Protein AF-A0AAD6ZPY7-F1 (afdb_monomer_lite)

Organism: NCBI:txid1033008

Foldseek 3Di:
DVLVVLLVLCPPPVQCDQDDDDDDDPPDDDDPSPPAHNLVSLLVLLLVLCCVVVVDDSVQSLQFKLVQWDDPDLFKIWGHRPDDPPDPPDDRHTDIFGADDPVCCSNHNSNSLVSNCVVQVDDTATSAADADPSRHGDPPRPHTHDPPPPPD

Secondary structure (DSSP, 8-state):
-HHHHHHHHHTSHHHHS--------TTSPPPGGGS--HHHHHHHHHHHHHHHHHT--HHHHTT-BGGGEEEEETTEEEE--TT----SSS--PPEEEEPPPGGGGGG-HHHHHHHHHHHH---SSBSSBPEETTTEEPS-TT-BPPP-----

Sequence (152 aa):
ETLEKLYEFNNQPVFAEIKEYAAGSRSQPKSPHDWGGARTRRLLTLAYVLSFLCLLRFDEVLKIQIHDIEWISSTCIKLTLPFRKTNQFGGIKPFYLHLFPEHLAHICPIRALAQWLYVSEITEGYLFRKMSSGDRVSTDKNSHMVRLHSRG

pLDDT: mean 84.52, std 15.89, range [31.39, 98.38]

Radius of gyration: 16.48 Å; chains: 1; bounding box: 39×39×50 Å

Structure (mmCIF, N/CA/C/O backbone):
data_AF-A0AAD6ZPY7-F1
#
_entry.id   AF-A0AAD6ZPY7-F1
#
loop_
_atom_site.group_PDB
_atom_site.id
_atom_site.type_symbol
_atom_site.label_atom_id
_atom_site.label_alt_id
_atom_site.label_comp_id
_atom_site.label_asym_id
_atom_site.label_entity_id
_atom_site.label_seq_id
_atom_site.pdbx_PDB_ins_code
_atom_site.Cartn_x
_atom_site.Cartn_y
_atom_site.Cartn_z
_atom_site.occupancy
_atom_site.B_iso_or_equiv
_atom_site.auth_seq_id
_atom_site.auth_comp_id
_atom_site.auth_asym_id
_atom_site.auth_atom_id
_atom_site.pdbx_PDB_model_num
ATOM 1 N N . GLU A 1 1 ? 15.498 9.204 9.653 1.00 64.00 1 GLU A N 1
ATOM 2 C CA . GLU A 1 1 ? 16.685 9.022 8.790 1.00 64.00 1 GLU A CA 1
ATOM 3 C C . GLU A 1 1 ? 16.574 7.861 7.788 1.00 64.00 1 GLU A C 1
ATOM 5 O O . GLU A 1 1 ? 16.544 8.138 6.599 1.00 64.00 1 GLU A O 1
ATOM 10 N N . THR A 1 2 ? 16.470 6.579 8.180 1.00 85.19 2 THR A N 1
ATOM 11 C CA . THR A 1 2 ? 16.512 5.464 7.193 1.00 85.19 2 THR A CA 1
ATOM 12 C C . THR A 1 2 ? 15.339 5.432 6.200 1.00 85.19 2 THR A C 1
ATOM 14 O O . THR A 1 2 ? 15.566 5.286 5.001 1.00 85.19 2 THR A O 1
ATOM 17 N N . LEU A 1 3 ? 14.089 5.579 6.663 1.00 85.62 3 LEU A N 1
ATOM 18 C CA . LEU A 1 3 ? 12.908 5.588 5.776 1.00 85.62 3 LEU A CA 1
ATOM 19 C C . LEU A 1 3 ? 12.835 6.844 4.905 1.00 85.62 3 LEU A C 1
ATOM 21 O O . LEU A 1 3 ? 12.373 6.783 3.773 1.00 85.62 3 LEU 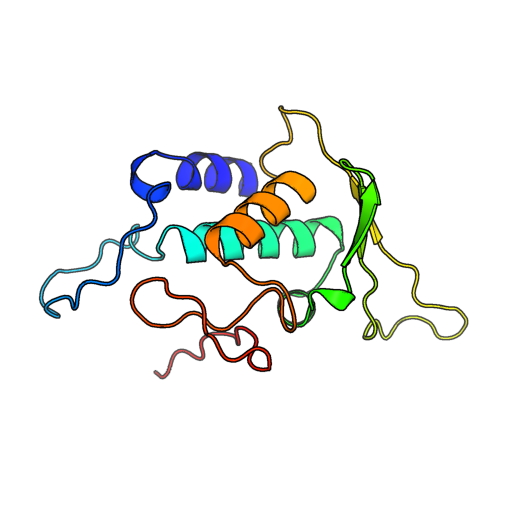A O 1
ATOM 25 N N . GLU A 1 4 ? 13.326 7.961 5.425 1.00 89.31 4 GLU A N 1
ATOM 26 C CA . GLU A 1 4 ? 13.422 9.231 4.712 1.00 89.31 4 GLU A CA 1
ATOM 27 C C . GLU A 1 4 ? 14.406 9.135 3.543 1.00 89.31 4 GLU A C 1
ATOM 29 O O . GLU A 1 4 ? 14.011 9.344 2.401 1.00 89.31 4 GLU A O 1
ATOM 34 N N . LYS A 1 5 ? 15.631 8.653 3.788 1.00 90.00 5 LYS A N 1
ATOM 35 C CA . LYS A 1 5 ? 16.624 8.385 2.733 1.00 90.00 5 LYS A CA 1
ATOM 36 C C . LYS A 1 5 ? 16.105 7.404 1.678 1.00 90.00 5 LYS A C 1
ATOM 38 O O . LYS A 1 5 ? 16.330 7.590 0.484 1.00 90.00 5 LYS A O 1
ATOM 43 N N . LEU A 1 6 ? 15.399 6.351 2.104 1.00 86.69 6 LEU A N 1
ATOM 44 C CA . LEU A 1 6 ? 14.779 5.393 1.185 1.00 86.69 6 LEU A CA 1
ATOM 45 C C . LEU A 1 6 ? 13.681 6.052 0.337 1.00 86.69 6 LEU A C 1
ATOM 47 O O . LEU A 1 6 ? 13.583 5.777 -0.858 1.00 86.69 6 LEU A O 1
ATOM 51 N N . TYR A 1 7 ? 12.861 6.906 0.946 1.00 88.38 7 TYR A N 1
ATOM 52 C CA . TYR A 1 7 ? 11.815 7.654 0.260 1.00 88.38 7 TYR A CA 1
ATOM 53 C C . TYR A 1 7 ? 12.405 8.613 -0.776 1.00 88.38 7 TYR A C 1
ATOM 55 O O . TYR A 1 7 ? 11.978 8.590 -1.926 1.00 88.38 7 TYR A O 1
ATOM 63 N N . GLU A 1 8 ? 13.412 9.404 -0.410 1.00 89.62 8 GLU A N 1
ATOM 64 C CA . GLU A 1 8 ? 14.114 10.300 -1.336 1.00 89.62 8 GLU A CA 1
ATOM 65 C C . GLU A 1 8 ? 14.713 9.526 -2.511 1.00 89.62 8 GLU A C 1
ATOM 67 O O . GLU A 1 8 ? 14.500 9.885 -3.668 1.00 89.62 8 GLU A O 1
ATOM 72 N N . PHE A 1 9 ? 15.396 8.413 -2.224 1.00 87.94 9 PHE A N 1
ATOM 73 C CA . PHE A 1 9 ? 15.962 7.544 -3.250 1.00 87.94 9 PHE A CA 1
ATOM 74 C C . PHE A 1 9 ? 14.887 7.004 -4.198 1.00 87.94 9 PHE A C 1
ATOM 76 O O . PHE A 1 9 ? 15.029 7.104 -5.411 1.00 87.94 9 PHE A O 1
ATOM 83 N N . ASN A 1 10 ? 13.785 6.468 -3.666 1.00 86.50 10 ASN A N 1
ATOM 84 C CA . ASN A 1 10 ? 12.718 5.867 -4.469 1.00 86.50 10 ASN A CA 1
ATOM 85 C C . ASN A 1 10 ? 11.894 6.885 -5.275 1.00 86.50 10 ASN A C 1
ATOM 87 O O . ASN A 1 10 ? 11.256 6.486 -6.248 1.00 86.50 10 ASN A O 1
ATOM 91 N N . ASN A 1 11 ? 11.898 8.165 -4.894 1.00 85.69 11 ASN A N 1
ATOM 92 C CA . ASN A 1 11 ? 11.206 9.232 -5.624 1.00 85.69 11 ASN A CA 1
ATOM 93 C C . ASN A 1 11 ? 12.065 9.898 -6.707 1.00 85.69 11 ASN A C 1
ATOM 95 O O . ASN A 1 11 ? 11.588 10.807 -7.386 1.00 85.69 11 ASN A O 1
ATOM 99 N N . GLN A 1 12 ? 13.308 9.456 -6.916 1.00 86.69 12 GLN A N 1
ATOM 100 C CA . GLN A 1 12 ? 14.093 9.929 -8.054 1.00 86.69 12 GLN A CA 1
ATOM 101 C C . GLN A 1 12 ? 13.401 9.549 -9.378 1.00 86.69 12 GLN A C 1
ATOM 103 O O . GLN A 1 12 ? 12.882 8.433 -9.493 1.00 86.69 12 GLN A O 1
ATOM 108 N N . PRO A 1 13 ? 13.436 10.414 -10.413 1.00 83.94 13 PRO A N 1
ATOM 109 C CA . PRO A 1 13 ? 12.731 10.179 -11.678 1.00 83.94 13 PRO A CA 1
ATOM 110 C C . PRO A 1 13 ? 13.032 8.820 -12.325 1.00 83.94 13 PRO A C 1
ATOM 112 O O . PRO A 1 13 ? 12.133 8.168 -12.849 1.00 83.94 13 PRO A O 1
ATOM 115 N N . VAL A 1 14 ? 14.276 8.345 -12.204 1.00 80.44 14 VAL A N 1
ATOM 116 C CA . VAL A 1 14 ? 14.730 7.047 -12.733 1.00 80.44 14 VAL A CA 1
ATOM 117 C C . VAL A 1 14 ? 13.975 5.839 -12.151 1.00 80.44 14 VAL A C 1
ATOM 119 O O . VAL A 1 14 ? 13.867 4.807 -12.813 1.00 80.44 14 VAL A O 1
ATOM 122 N N . PHE A 1 15 ? 13.428 5.959 -10.936 1.00 80.94 15 PHE A N 1
ATOM 123 C CA . PHE A 1 15 ? 12.657 4.908 -10.261 1.00 80.94 15 PHE A CA 1
ATOM 124 C C . PHE A 1 15 ? 11.150 5.187 -10.228 1.00 80.94 15 PHE A C 1
ATOM 126 O O . PHE A 1 15 ? 10.380 4.327 -9.796 1.00 80.94 15 PHE A O 1
ATOM 133 N N . ALA A 1 16 ? 10.719 6.365 -10.683 1.00 76.50 16 ALA A N 1
ATOM 134 C CA . ALA A 1 16 ? 9.311 6.732 -10.734 1.00 76.50 16 ALA A CA 1
ATOM 135 C C . ALA A 1 16 ? 8.580 6.033 -11.891 1.00 76.50 16 ALA A C 1
ATOM 137 O O . ALA A 1 16 ? 7.410 5.664 -11.738 1.00 76.50 16 ALA A O 1
ATOM 138 N N . GLU A 1 17 ? 9.272 5.823 -13.013 1.00 82.94 17 GLU A N 1
ATOM 139 C CA . GLU A 1 17 ? 8.710 5.286 -14.251 1.00 82.94 17 GLU A CA 1
ATOM 140 C C . GLU A 1 17 ? 8.305 3.809 -14.125 1.00 82.94 17 GLU A C 1
ATOM 142 O O . GLU A 1 17 ? 9.109 2.934 -13.787 1.00 82.94 17 GLU A O 1
ATOM 147 N N . ILE A 1 18 ? 7.041 3.520 -14.440 1.00 83.00 18 ILE A N 1
ATOM 148 C CA . ILE A 1 18 ? 6.555 2.152 -14.599 1.00 83.00 18 ILE A CA 1
ATOM 149 C C . ILE A 1 18 ? 6.970 1.658 -15.984 1.00 83.00 18 ILE A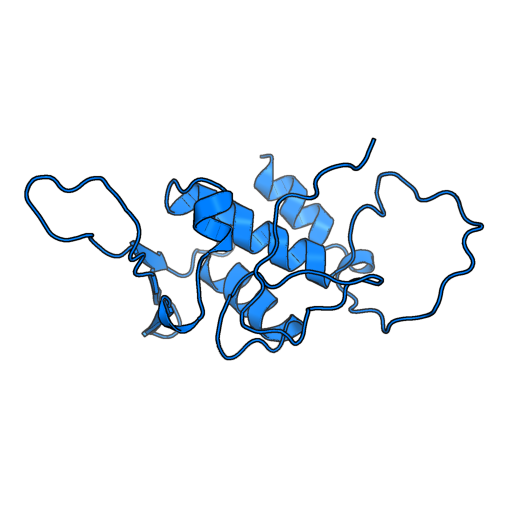 C 1
ATOM 151 O O . ILE A 1 18 ? 6.372 2.034 -16.987 1.00 83.00 18 ILE A O 1
ATOM 155 N N . LYS A 1 19 ? 7.985 0.798 -16.039 1.00 79.19 19 LYS A N 1
ATOM 156 C CA . LYS A 1 19 ? 8.439 0.199 -17.298 1.00 79.19 19 LYS A CA 1
ATOM 157 C C . LYS A 1 19 ? 7.545 -0.978 -17.675 1.00 79.19 19 LYS A C 1
ATOM 159 O O . LYS A 1 19 ? 7.241 -1.827 -16.830 1.00 79.19 19 LYS A O 1
ATOM 164 N N . GLU A 1 20 ? 7.144 -1.048 -18.941 1.00 75.06 20 GLU A N 1
ATOM 165 C CA . GLU A 1 20 ? 6.525 -2.258 -19.477 1.00 75.06 20 GLU A CA 1
ATOM 166 C C . GLU A 1 20 ? 7.531 -3.410 -19.490 1.00 75.06 20 GLU A C 1
ATOM 168 O O . GLU A 1 20 ? 8.748 -3.224 -19.581 1.00 75.06 20 GLU A O 1
ATOM 173 N N . TYR A 1 21 ? 7.016 -4.631 -19.356 1.00 71.56 21 TYR A N 1
ATOM 174 C CA . TYR A 1 21 ? 7.871 -5.805 -19.361 1.00 71.56 21 TYR A CA 1
ATOM 175 C C . TYR A 1 21 ? 8.513 -5.992 -20.736 1.00 71.56 21 TYR A C 1
ATOM 177 O O . TYR A 1 21 ? 7.839 -6.33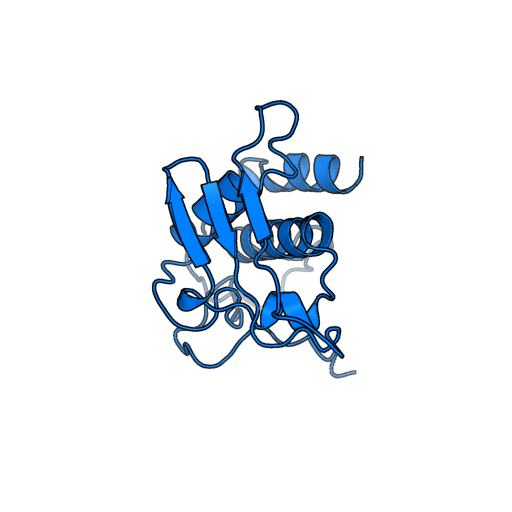7 -21.702 1.00 71.56 21 TYR A O 1
ATOM 185 N N . ALA A 1 22 ? 9.836 -5.867 -20.784 1.00 65.88 22 ALA A N 1
ATOM 186 C CA . ALA A 1 22 ? 10.652 -6.361 -21.879 1.00 65.88 22 ALA A CA 1
ATOM 187 C C . ALA A 1 22 ? 11.392 -7.625 -21.422 1.00 65.88 22 ALA A C 1
ATOM 189 O O . ALA A 1 22 ? 12.002 -7.655 -20.346 1.00 65.88 22 ALA A O 1
ATOM 190 N N . ALA A 1 23 ? 11.349 -8.683 -22.233 1.00 65.19 23 ALA A N 1
ATOM 191 C CA . ALA A 1 23 ? 12.149 -9.876 -21.989 1.00 65.19 23 ALA A CA 1
ATOM 192 C C . ALA A 1 23 ? 13.639 -9.513 -22.106 1.00 65.19 23 ALA A C 1
ATOM 194 O O . ALA A 1 23 ? 14.152 -9.270 -23.194 1.00 65.19 23 ALA A O 1
ATOM 195 N N . GLY A 1 24 ? 14.331 -9.424 -20.970 1.00 61.47 24 GLY A N 1
ATOM 196 C CA . GLY A 1 24 ? 15.758 -9.118 -20.948 1.00 61.47 24 GLY A CA 1
ATOM 197 C C . GLY A 1 24 ? 16.611 -10.313 -21.376 1.00 61.47 24 GLY A C 1
ATOM 198 O O . GLY A 1 24 ? 16.369 -11.442 -20.946 1.00 61.47 24 GLY A O 1
ATOM 199 N N . SER A 1 25 ? 17.664 -10.051 -22.153 1.00 54.41 25 SER A N 1
ATOM 200 C CA . SER A 1 25 ? 18.806 -10.963 -22.270 1.00 54.41 25 SER A CA 1
ATOM 201 C C . SER A 1 25 ? 19.504 -11.073 -20.909 1.00 54.41 25 SER A C 1
ATOM 203 O O . SER A 1 25 ? 19.724 -10.071 -20.229 1.00 54.41 25 SER A O 1
ATOM 205 N N . ARG A 1 26 ? 19.876 -12.289 -20.497 1.00 54.53 26 ARG A N 1
ATOM 206 C CA . ARG A 1 26 ? 20.460 -12.618 -19.178 1.00 54.53 26 ARG A CA 1
ATOM 207 C C . ARG A 1 26 ? 21.903 -12.100 -18.983 1.00 54.53 26 ARG A C 1
ATOM 209 O O . ARG A 1 26 ? 22.617 -12.617 -18.133 1.00 54.53 26 ARG A O 1
ATOM 216 N N . SER A 1 27 ? 22.347 -11.125 -19.776 1.00 53.81 27 SER A N 1
ATOM 217 C CA . SER A 1 27 ? 23.765 -10.841 -20.039 1.00 53.81 27 SER A CA 1
ATOM 218 C C . SER A 1 27 ? 24.333 -9.566 -19.401 1.00 53.81 27 SER A C 1
ATOM 220 O O . SER A 1 27 ? 25.518 -9.307 -19.572 1.00 53.81 27 SER A O 1
ATOM 222 N N . GLN A 1 28 ? 23.547 -8.768 -18.672 1.00 56.62 28 GLN A N 1
ATOM 223 C CA . GLN A 1 28 ? 24.042 -7.542 -18.025 1.00 56.62 28 GLN A CA 1
ATOM 224 C C . GLN A 1 28 ? 24.202 -7.750 -16.507 1.00 56.62 28 GLN A C 1
ATOM 226 O O . GLN A 1 28 ? 23.250 -8.210 -15.863 1.00 56.62 28 GLN A O 1
ATOM 231 N N . PRO A 1 29 ? 25.371 -7.430 -15.915 1.00 53.34 29 PRO A N 1
ATOM 232 C CA . PRO A 1 29 ? 25.541 -7.462 -14.469 1.00 53.34 29 PRO A CA 1
ATOM 233 C C . PRO A 1 29 ? 24.598 -6.434 -13.839 1.00 53.34 29 PRO A C 1
ATOM 235 O O . PRO A 1 29 ? 24.664 -5.245 -14.137 1.00 53.34 29 PRO A O 1
ATOM 238 N N . LYS A 1 30 ? 23.685 -6.902 -12.986 1.00 61.91 30 LYS A N 1
ATOM 239 C CA . LYS A 1 30 ? 22.759 -6.021 -12.272 1.00 61.91 30 LYS A CA 1
ATOM 240 C C . LYS A 1 30 ? 23.528 -5.272 -11.194 1.00 61.91 30 LYS A C 1
ATOM 242 O O . LYS A 1 30 ? 24.160 -5.906 -10.348 1.00 61.91 30 LYS A O 1
ATOM 247 N N . SER A 1 31 ? 23.450 -3.945 -11.207 1.00 66.94 31 SER A N 1
ATOM 248 C CA . SER A 1 31 ? 23.940 -3.143 -10.091 1.00 66.94 31 SER A CA 1
ATOM 249 C C . SER A 1 31 ? 23.167 -3.528 -8.822 1.00 66.94 31 SER A C 1
ATOM 251 O O . SER A 1 31 ? 21.964 -3.794 -8.908 1.00 66.94 31 SER A O 1
ATOM 253 N N . PRO A 1 32 ? 23.784 -3.518 -7.625 1.00 61.91 32 PRO A N 1
ATOM 254 C CA . PRO A 1 32 ? 23.051 -3.654 -6.366 1.00 61.91 32 PRO A CA 1
ATOM 255 C C . PRO A 1 32 ? 21.898 -2.650 -6.234 1.00 61.91 32 PRO A C 1
ATOM 257 O O . PRO A 1 32 ? 20.926 -2.921 -5.538 1.00 61.91 32 PRO A O 1
ATOM 260 N N . HIS A 1 33 ? 21.975 -1.509 -6.927 1.00 65.81 33 HIS A N 1
ATOM 261 C CA . HIS A 1 33 ? 20.926 -0.489 -6.954 1.00 65.81 33 HIS A CA 1
ATOM 262 C C . HIS A 1 33 ? 19.711 -0.861 -7.831 1.00 65.81 33 HIS A C 1
ATOM 264 O O . HIS A 1 33 ? 18.643 -0.272 -7.650 1.00 65.81 33 HIS A O 1
ATOM 270 N N . ASP A 1 34 ? 19.819 -1.892 -8.681 1.00 69.19 34 ASP A N 1
ATOM 271 C CA . ASP A 1 34 ? 18.753 -2.418 -9.555 1.00 69.19 34 ASP A CA 1
ATOM 272 C C . ASP A 1 34 ? 17.913 -3.522 -8.887 1.00 69.19 34 ASP A C 1
ATOM 274 O O . ASP A 1 34 ? 17.291 -4.361 -9.547 1.00 69.19 34 ASP A O 1
ATOM 278 N N . TRP A 1 35 ? 17.894 -3.551 -7.553 1.00 72.56 35 TRP A N 1
ATOM 279 C CA . TRP A 1 35 ? 17.258 -4.606 -6.762 1.00 72.56 35 TRP A CA 1
ATOM 280 C C . TRP A 1 35 ? 15.725 -4.660 -6.896 1.00 72.56 35 TRP A C 1
ATOM 282 O O . TRP A 1 35 ? 15.114 -5.666 -6.534 1.00 72.56 35 TRP A O 1
ATOM 292 N N . GLY A 1 36 ? 15.088 -3.615 -7.432 1.00 77.50 36 GLY A N 1
ATOM 293 C CA . GLY A 1 36 ? 13.638 -3.557 -7.600 1.00 77.50 36 GLY A CA 1
ATOM 294 C C . GLY A 1 36 ? 13.181 -2.476 -8.575 1.00 77.50 36 GLY A C 1
ATOM 295 O O . GLY A 1 36 ? 13.793 -1.409 -8.682 1.00 77.50 36 GLY A O 1
ATOM 296 N N . GLY A 1 37 ? 12.082 -2.766 -9.274 1.00 88.25 37 GLY A N 1
ATOM 297 C CA . GLY A 1 37 ? 11.395 -1.805 -10.130 1.00 88.25 37 GLY A CA 1
ATOM 298 C C . GLY A 1 37 ? 10.478 -0.864 -9.348 1.00 88.25 37 GLY A C 1
ATOM 299 O O . GLY A 1 37 ? 10.347 -0.935 -8.122 1.00 88.25 37 GLY A O 1
ATOM 300 N N . ALA A 1 38 ? 9.850 0.043 -10.080 1.00 90.31 38 ALA A N 1
ATOM 301 C CA . ALA A 1 38 ? 9.042 1.132 -9.562 1.00 90.31 38 ALA A CA 1
ATOM 302 C C . ALA A 1 38 ? 7.800 0.665 -8.766 1.00 90.31 38 ALA A C 1
ATOM 304 O O . ALA A 1 38 ? 7.418 1.306 -7.781 1.00 90.31 38 ALA A O 1
ATOM 305 N N . ARG A 1 39 ? 7.173 -0.459 -9.136 1.00 92.88 39 ARG A N 1
ATOM 306 C CA . ARG A 1 39 ? 6.072 -1.083 -8.380 1.00 92.88 39 ARG A CA 1
ATOM 307 C C . ARG A 1 39 ? 6.582 -1.730 -7.100 1.00 92.88 39 ARG A C 1
ATOM 309 O O . ARG A 1 39 ? 6.055 -1.444 -6.031 1.00 92.88 39 ARG A O 1
ATOM 316 N N . THR A 1 40 ? 7.637 -2.540 -7.182 1.00 92.06 40 THR A N 1
ATOM 317 C CA . THR A 1 40 ? 8.243 -3.219 -6.024 1.00 92.06 40 THR A CA 1
ATOM 318 C C . THR A 1 40 ? 8.692 -2.216 -4.961 1.00 92.06 40 THR A C 1
ATOM 320 O O . THR A 1 40 ? 8.480 -2.436 -3.770 1.00 92.06 40 THR A O 1
ATOM 323 N N . ARG A 1 41 ? 9.257 -1.078 -5.376 1.00 91.88 41 ARG A N 1
ATOM 324 C CA . ARG A 1 41 ? 9.644 0.004 -4.461 1.00 91.88 41 ARG A CA 1
ATOM 325 C C . ARG A 1 41 ? 8.443 0.584 -3.719 1.00 91.88 41 ARG A C 1
ATOM 327 O O . ARG A 1 41 ? 8.485 0.664 -2.497 1.00 91.88 41 ARG A O 1
ATOM 334 N N . ARG A 1 42 ? 7.356 0.923 -4.424 1.00 93.88 42 ARG A N 1
ATOM 335 C CA . ARG A 1 42 ? 6.114 1.440 -3.811 1.00 93.88 42 ARG A CA 1
ATOM 336 C C . ARG A 1 42 ? 5.459 0.416 -2.884 1.00 93.88 42 ARG A C 1
ATOM 338 O O . ARG A 1 42 ? 5.051 0.777 -1.782 1.00 93.88 42 ARG A O 1
ATOM 345 N N . LEU A 1 43 ? 5.439 -0.854 -3.294 1.00 95.06 43 LEU A N 1
ATOM 346 C CA . LEU A 1 43 ? 4.980 -1.972 -2.469 1.00 95.06 43 LEU A CA 1
ATOM 347 C C . LEU A 1 43 ? 5.734 -2.003 -1.137 1.00 95.06 43 LEU A C 1
ATOM 349 O O . LEU A 1 43 ? 5.119 -2.036 -0.072 1.00 95.06 43 LEU A O 1
ATOM 353 N N . LEU A 1 44 ? 7.068 -1.983 -1.188 1.00 93.94 44 LEU A N 1
ATOM 354 C CA . LEU A 1 44 ? 7.898 -2.066 0.010 1.00 93.94 44 LEU A CA 1
ATOM 355 C C . LEU A 1 44 ? 7.793 -0.815 0.874 1.00 93.94 44 LEU A C 1
ATOM 357 O O . LEU A 1 44 ? 7.711 -0.955 2.089 1.00 93.94 44 LEU A O 1
ATOM 361 N N . THR A 1 45 ? 7.733 0.380 0.280 1.00 94.75 45 THR A N 1
ATOM 362 C CA . THR A 1 45 ? 7.471 1.621 1.023 1.00 94.75 45 THR A CA 1
ATOM 363 C C . THR A 1 45 ? 6.194 1.488 1.849 1.00 94.75 45 THR A C 1
ATOM 365 O O . THR A 1 45 ? 6.232 1.694 3.059 1.00 94.75 45 THR A O 1
ATOM 368 N N . LEU A 1 46 ? 5.082 1.063 1.238 1.00 97.12 46 LEU A N 1
ATOM 369 C CA . LEU A 1 46 ? 3.833 0.849 1.967 1.00 97.12 46 LEU A CA 1
ATOM 370 C C . LEU A 1 46 ? 3.981 -0.224 3.055 1.00 97.12 46 LEU A C 1
ATOM 372 O O . LEU A 1 46 ? 3.535 -0.014 4.182 1.00 97.12 46 LEU A O 1
ATOM 376 N N . ALA A 1 47 ? 4.632 -1.349 2.749 1.00 96.25 47 ALA A N 1
ATOM 377 C CA . ALA A 1 47 ? 4.826 -2.428 3.715 1.00 96.25 47 ALA A CA 1
ATOM 378 C C . ALA A 1 47 ? 5.640 -1.972 4.942 1.00 96.25 47 ALA A C 1
ATOM 380 O O . ALA A 1 47 ? 5.254 -2.256 6.077 1.00 96.25 47 ALA A O 1
ATOM 381 N N . TYR A 1 48 ? 6.727 -1.222 4.731 1.00 95.75 48 TYR A N 1
ATOM 382 C CA . TYR A 1 48 ? 7.533 -0.648 5.809 1.00 95.75 48 TYR A CA 1
ATOM 383 C C . TYR A 1 48 ? 6.739 0.368 6.631 1.00 95.75 48 TYR A C 1
ATOM 385 O O . TYR A 1 48 ? 6.790 0.318 7.857 1.00 95.75 48 TYR A O 1
ATOM 393 N N . VAL A 1 49 ? 5.976 1.251 5.980 1.00 96.75 49 VAL A N 1
ATOM 394 C CA . VAL A 1 49 ? 5.157 2.261 6.664 1.00 96.75 49 VAL A CA 1
ATOM 395 C C . VAL A 1 49 ? 4.084 1.607 7.535 1.00 96.75 49 VAL A C 1
ATOM 397 O O . VAL A 1 49 ? 3.956 1.963 8.705 1.00 96.75 49 VAL A O 1
ATOM 400 N N . LEU A 1 50 ? 3.351 0.613 7.020 1.00 96.31 50 LEU A N 1
ATOM 401 C CA . LEU A 1 50 ? 2.346 -0.100 7.816 1.00 96.31 50 LEU A CA 1
ATOM 402 C C . LEU A 1 50 ? 2.983 -0.905 8.954 1.00 96.31 50 LEU A C 1
ATOM 404 O O . LEU A 1 50 ? 2.475 -0.870 10.074 1.00 96.31 50 LEU A O 1
ATOM 408 N N . SER A 1 51 ? 4.108 -1.582 8.698 1.00 94.81 51 SER A N 1
ATOM 409 C CA . SER A 1 51 ? 4.861 -2.302 9.734 1.00 94.81 51 SER A CA 1
ATOM 410 C C . SER A 1 51 ? 5.275 -1.365 10.867 1.00 94.81 51 SER A C 1
ATOM 412 O O . SER A 1 51 ? 5.028 -1.671 12.033 1.00 94.81 51 SER A O 1
ATOM 414 N N . PHE A 1 52 ? 5.834 -0.204 10.522 1.00 94.19 52 PHE A N 1
ATOM 415 C CA . PHE A 1 52 ? 6.318 0.785 11.476 1.00 94.19 52 PHE A CA 1
ATOM 416 C C . PHE A 1 52 ? 5.180 1.424 12.282 1.00 94.19 52 PHE A C 1
ATOM 418 O O . PHE A 1 52 ? 5.232 1.430 13.508 1.00 94.19 52 PHE A O 1
ATOM 425 N N . LEU A 1 53 ? 4.126 1.912 11.619 1.00 94.88 53 LEU A N 1
ATOM 426 C CA . LEU A 1 53 ? 3.039 2.636 12.288 1.00 94.88 53 LEU A CA 1
ATOM 427 C C . LEU A 1 53 ? 2.130 1.726 13.117 1.00 94.88 53 LEU A C 1
ATOM 429 O O . LEU A 1 53 ? 1.651 2.130 14.174 1.00 94.88 53 LEU A O 1
ATOM 433 N N . CYS A 1 54 ? 1.881 0.502 12.650 1.00 93.06 54 CYS A N 1
ATOM 434 C CA . CYS A 1 54 ? 0.979 -0.431 13.327 1.00 93.06 54 CYS A CA 1
ATOM 435 C C . CYS A 1 54 ? 1.720 -1.417 14.249 1.00 93.06 54 CYS A C 1
ATOM 437 O O . CYS A 1 54 ? 1.079 -2.242 14.909 1.00 93.06 54 CYS A O 1
ATOM 439 N N . LEU A 1 55 ? 3.058 -1.343 14.308 1.00 91.12 55 LEU A N 1
ATOM 440 C CA . LEU A 1 55 ? 3.927 -2.280 15.028 1.00 91.12 55 LEU A CA 1
ATOM 441 C C . LEU A 1 55 ? 3.631 -3.735 14.629 1.00 91.12 55 LEU A C 1
ATOM 443 O O . LEU A 1 55 ? 3.379 -4.599 15.473 1.00 91.12 55 LEU A O 1
ATOM 447 N N . LEU A 1 56 ? 3.577 -3.980 13.320 1.00 90.06 56 LEU A N 1
ATOM 448 C CA . LEU A 1 56 ? 3.272 -5.288 12.742 1.00 90.06 56 LEU A CA 1
ATOM 449 C C . LEU A 1 56 ? 4.543 -5.963 12.264 1.00 90.06 56 LEU A C 1
ATOM 451 O O . LEU A 1 56 ? 5.433 -5.324 11.695 1.00 90.06 56 LEU A O 1
ATOM 455 N N . ARG A 1 57 ? 4.594 -7.283 12.422 1.00 91.00 57 ARG A N 1
ATOM 456 C CA . ARG A 1 57 ? 5.616 -8.092 11.766 1.00 91.00 57 ARG A CA 1
ATOM 457 C C . ARG A 1 57 ? 5.375 -8.095 10.261 1.00 91.00 57 ARG A C 1
ATOM 459 O O . ARG A 1 57 ? 4.251 -7.959 9.786 1.00 91.00 57 ARG A O 1
ATOM 466 N N . PHE A 1 58 ? 6.433 -8.292 9.485 1.00 90.62 58 PHE A N 1
ATOM 467 C CA . PHE A 1 58 ? 6.311 -8.287 8.028 1.00 90.62 58 PHE A CA 1
ATOM 468 C C . PHE A 1 58 ? 5.348 -9.360 7.503 1.00 90.62 58 PHE A C 1
ATOM 470 O O . PHE A 1 58 ? 4.582 -9.092 6.590 1.00 90.62 58 PHE A O 1
ATOM 477 N N . ASP A 1 59 ? 5.330 -10.555 8.090 1.00 89.75 59 ASP A N 1
ATOM 478 C CA . ASP A 1 59 ? 4.402 -11.620 7.694 1.00 89.75 59 ASP A CA 1
ATOM 479 C C . ASP A 1 59 ? 2.933 -11.295 8.005 1.00 89.75 59 ASP A C 1
ATOM 481 O O . ASP A 1 59 ? 2.041 -11.814 7.340 1.00 89.75 59 ASP A O 1
ATOM 485 N N . GLU A 1 60 ? 2.679 -10.432 8.989 1.00 91.12 60 GLU A N 1
ATOM 486 C CA . GLU A 1 60 ? 1.353 -9.887 9.280 1.00 91.12 60 GLU A CA 1
ATOM 487 C C . GLU A 1 60 ? 0.953 -8.837 8.242 1.00 91.12 60 GLU A C 1
ATOM 489 O O . GLU A 1 60 ? -0.143 -8.903 7.690 1.00 91.12 60 GLU A O 1
ATOM 494 N N . VAL A 1 61 ? 1.859 -7.906 7.922 1.00 94.25 61 VAL A N 1
ATOM 495 C CA . VAL A 1 61 ? 1.625 -6.867 6.906 1.00 94.25 61 VAL A CA 1
ATOM 496 C C . VAL A 1 61 ? 1.282 -7.485 5.558 1.00 94.25 61 VAL A C 1
ATOM 498 O O . VAL A 1 61 ? 0.308 -7.090 4.927 1.00 94.25 61 VAL A O 1
ATOM 501 N N . LEU A 1 62 ? 2.037 -8.498 5.130 1.00 93.94 62 LEU A N 1
ATOM 502 C CA . LEU A 1 62 ? 1.834 -9.135 3.828 1.00 93.94 62 LEU A CA 1
ATOM 503 C C . LEU A 1 62 ? 0.499 -9.887 3.719 1.00 93.94 62 LEU A C 1
ATOM 505 O O . LEU A 1 62 ? 0.070 -10.187 2.609 1.00 93.94 62 LEU A O 1
ATOM 509 N N . LYS A 1 63 ? -0.180 -10.158 4.839 1.00 92.88 63 LYS A N 1
ATOM 510 C CA . LYS A 1 63 ? -1.504 -10.794 4.862 1.00 92.88 63 LYS A CA 1
ATOM 511 C C . LYS A 1 63 ? -2.666 -9.805 4.789 1.00 92.88 63 LYS A C 1
ATOM 513 O O . LYS A 1 63 ? -3.800 -10.263 4.691 1.00 92.88 63 LYS A O 1
ATOM 518 N N . ILE A 1 64 ? -2.406 -8.497 4.829 1.00 94.88 64 ILE A N 1
ATOM 519 C CA . ILE A 1 64 ? -3.449 -7.470 4.721 1.00 94.88 64 ILE A CA 1
ATOM 520 C C . ILE A 1 64 ? -4.168 -7.603 3.378 1.00 94.88 64 ILE A C 1
ATOM 522 O O . ILE A 1 64 ? -3.535 -7.727 2.322 1.00 94.88 64 ILE A O 1
ATOM 526 N N . GLN A 1 65 ? -5.493 -7.552 3.425 1.00 95.62 65 GLN A N 1
ATOM 527 C CA . GLN A 1 65 ? -6.367 -7.560 2.262 1.00 95.62 65 GLN A CA 1
ATOM 528 C C . GLN A 1 65 ? -7.063 -6.213 2.081 1.00 95.62 65 GLN A C 1
ATOM 530 O O . GLN A 1 65 ? -7.152 -5.405 2.999 1.00 95.62 65 GLN A O 1
ATOM 535 N N . ILE A 1 66 ? -7.579 -5.961 0.879 1.00 96.81 66 ILE A N 1
ATOM 536 C CA . ILE A 1 66 ? -8.288 -4.713 0.569 1.00 96.81 66 ILE A CA 1
ATOM 537 C C . ILE A 1 66 ? -9.503 -4.515 1.480 1.00 96.81 66 ILE A C 1
ATOM 539 O O . ILE A 1 66 ? -9.733 -3.404 1.939 1.00 96.81 66 ILE A O 1
ATOM 543 N N . HIS A 1 67 ? -10.237 -5.583 1.805 1.00 95.62 67 HIS A N 1
ATOM 544 C CA . HIS A 1 67 ? -11.404 -5.495 2.689 1.00 95.62 67 HIS A CA 1
ATOM 545 C C . HIS A 1 67 ? -11.057 -5.183 4.153 1.00 95.62 67 HIS A C 1
ATOM 547 O O . HIS A 1 67 ? -11.943 -4.808 4.914 1.00 95.62 67 HIS A O 1
ATOM 553 N N . ASP A 1 68 ? -9.789 -5.323 4.554 1.00 95.44 68 ASP A N 1
ATOM 554 C CA . ASP A 1 68 ? -9.328 -4.922 5.886 1.00 95.44 68 ASP A CA 1
ATOM 555 C C . ASP A 1 68 ? -9.204 -3.392 6.007 1.00 95.44 68 ASP A C 1
ATOM 557 O O . ASP A 1 68 ? -9.056 -2.869 7.115 1.00 95.44 68 ASP A O 1
ATOM 561 N N . ILE A 1 69 ? -9.237 -2.672 4.877 1.00 96.81 69 ILE A N 1
ATOM 562 C CA . ILE A 1 69 ? -9.087 -1.220 4.787 1.00 96.81 69 ILE A CA 1
ATOM 563 C C . ILE A 1 69 ? -10.438 -0.582 4.480 1.00 96.81 69 ILE A C 1
ATOM 565 O O . ILE A 1 69 ? -11.041 -0.808 3.435 1.00 96.81 69 ILE A O 1
ATOM 569 N N . GLU A 1 70 ? -10.866 0.308 5.365 1.00 97.06 70 GLU A N 1
ATOM 570 C CA . GLU A 1 70 ? -12.058 1.128 5.187 1.00 97.06 70 GLU A CA 1
ATOM 571 C C . GLU A 1 70 ? -11.667 2.606 5.142 1.00 97.06 70 GLU A C 1
ATOM 573 O O . GLU A 1 70 ? -10.990 3.109 6.041 1.00 97.06 70 GLU A O 1
ATOM 578 N N . TRP A 1 71 ? -12.100 3.318 4.104 1.00 96.88 71 TRP A N 1
ATOM 579 C CA . TRP A 1 71 ? -11.929 4.767 4.021 1.00 96.88 71 TRP A CA 1
ATOM 580 C C . TRP A 1 71 ? -12.971 5.454 4.901 1.00 96.88 71 TRP A C 1
ATOM 582 O O . TRP A 1 71 ? -14.163 5.395 4.620 1.00 96.88 71 TRP A O 1
ATOM 592 N N . ILE A 1 72 ? -12.510 6.114 5.963 1.00 98.00 72 ILE A N 1
ATOM 593 C CA . ILE A 1 72 ? -13.365 6.899 6.866 1.00 98.00 72 ILE A CA 1
ATOM 594 C C . ILE A 1 72 ? -13.560 8.312 6.308 1.00 98.00 72 ILE A C 1
ATOM 596 O O . ILE A 1 72 ? -14.622 8.912 6.444 1.00 98.00 72 ILE A O 1
ATOM 600 N N . SER A 1 73 ? -12.522 8.849 5.666 1.00 97.44 73 SER A N 1
ATOM 601 C CA . SER A 1 73 ? -12.543 10.114 4.931 1.00 97.44 73 SER A CA 1
ATOM 602 C C . SER A 1 73 ? -11.442 10.112 3.866 1.00 97.44 73 SER A C 1
ATOM 604 O O . SER A 1 73 ? -10.647 9.178 3.790 1.00 97.44 73 SER A O 1
ATOM 606 N N . SER A 1 74 ? -11.319 11.186 3.082 1.00 94.44 74 SER A N 1
ATOM 607 C CA . SER A 1 74 ? -10.205 11.358 2.132 1.00 94.44 74 SER A CA 1
ATOM 608 C C . SER A 1 74 ? -8.818 11.388 2.793 1.00 94.44 74 SER A C 1
ATOM 610 O O . SER A 1 74 ? -7.804 11.224 2.117 1.00 94.44 74 SER A O 1
ATOM 612 N N . THR A 1 75 ? -8.754 11.595 4.109 1.00 97.19 75 THR A N 1
ATOM 613 C CA . THR A 1 75 ? -7.512 11.754 4.876 1.00 97.19 75 THR A CA 1
ATOM 614 C C . THR A 1 75 ? -7.363 10.732 5.998 1.00 97.19 75 THR A C 1
ATOM 616 O O . THR A 1 75 ? -6.431 10.842 6.796 1.00 97.19 75 THR A O 1
ATOM 619 N N . CYS A 1 76 ? -8.259 9.747 6.090 1.00 98.06 76 CYS A N 1
ATOM 620 C CA . CYS A 1 76 ? -8.269 8.769 7.170 1.00 98.06 76 CYS A CA 1
ATOM 621 C C . CYS A 1 76 ? -8.754 7.405 6.681 1.00 98.06 76 CYS A C 1
ATOM 623 O O . CYS A 1 76 ? -9.829 7.293 6.087 1.00 98.06 76 CYS A O 1
ATOM 625 N N . ILE A 1 77 ? -7.990 6.366 7.009 1.00 98.12 77 ILE A N 1
ATOM 626 C CA . ILE A 1 77 ? -8.400 4.973 6.835 1.00 98.12 77 ILE A CA 1
ATOM 627 C C . ILE A 1 77 ? -8.447 4.257 8.179 1.00 98.12 77 ILE A C 1
ATOM 629 O O . ILE A 1 77 ? -7.661 4.538 9.086 1.00 98.12 77 ILE A O 1
ATOM 633 N N . LYS A 1 78 ? -9.341 3.281 8.273 1.00 96.75 78 LYS A N 1
ATOM 634 C CA . LYS A 1 78 ? -9.415 2.301 9.348 1.00 96.75 78 LYS A CA 1
ATOM 635 C C . LYS A 1 78 ? -8.877 0.974 8.823 1.00 96.75 78 LYS A C 1
ATOM 637 O O . LYS A 1 78 ? -9.412 0.433 7.862 1.00 96.75 78 LYS A O 1
ATOM 642 N N . LEU A 1 79 ? -7.829 0.457 9.456 1.00 95.62 79 LEU A N 1
ATOM 643 C CA . LEU A 1 79 ? -7.236 -0.847 9.171 1.00 95.62 79 LEU A CA 1
ATOM 644 C C . LEU A 1 79 ? -7.638 -1.839 10.267 1.00 95.62 79 LEU A C 1
ATOM 646 O O . LEU A 1 79 ? -7.246 -1.693 11.429 1.00 95.62 79 LEU A O 1
ATOM 650 N N . THR A 1 80 ? -8.403 -2.859 9.893 1.00 92.81 80 THR A N 1
ATOM 651 C CA . THR A 1 80 ? -8.898 -3.901 10.801 1.00 92.81 80 THR A CA 1
ATOM 652 C C . THR A 1 80 ? -8.151 -5.200 10.532 1.00 92.81 80 THR A C 1
ATOM 654 O O . THR A 1 80 ? -8.268 -5.757 9.455 1.00 92.81 80 THR A O 1
ATOM 657 N N . LEU A 1 81 ? -7.378 -5.701 11.499 1.00 85.88 81 LEU A N 1
ATOM 658 C CA . LEU A 1 81 ? -6.588 -6.924 11.311 1.00 85.88 81 LEU A CA 1
ATOM 659 C C . LEU A 1 81 ? -7.221 -8.100 12.063 1.00 85.88 81 LEU A C 1
ATOM 661 O O . LEU A 1 81 ? -7.213 -8.085 13.295 1.00 85.88 81 LEU A O 1
ATOM 665 N N . PRO A 1 82 ? -7.710 -9.150 11.382 1.00 68.31 82 PRO A N 1
ATOM 666 C CA . PRO A 1 82 ? -8.435 -10.240 12.040 1.00 68.31 82 PRO A CA 1
ATOM 667 C C . PRO A 1 82 ? -7.540 -11.189 12.860 1.00 68.31 82 PRO A C 1
ATOM 669 O O . PRO A 1 82 ? -8.045 -12.036 13.591 1.00 68.31 82 PRO A O 1
ATOM 672 N N . PHE A 1 83 ? -6.211 -11.080 12.757 1.00 67.56 83 PHE A N 1
ATOM 673 C CA . PHE A 1 83 ? -5.269 -12.099 13.243 1.00 67.56 83 PHE A CA 1
ATOM 674 C C . PHE A 1 83 ? -4.471 -11.724 14.509 1.00 67.56 83 PHE A C 1
ATOM 676 O O . PHE A 1 83 ? -3.582 -12.480 14.911 1.00 67.56 83 PHE A O 1
ATOM 683 N N . ARG A 1 84 ? -4.750 -10.592 15.177 1.00 62.03 84 ARG A N 1
ATOM 684 C CA . ARG A 1 84 ? -4.004 -10.219 16.395 1.00 62.03 84 ARG A CA 1
ATOM 685 C C . ARG A 1 84 ? -4.412 -11.070 17.604 1.00 62.03 84 ARG A C 1
ATOM 687 O O . ARG A 1 84 ? -5.469 -10.889 18.193 1.00 62.03 84 ARG A O 1
ATOM 694 N N . LYS A 1 85 ? -3.501 -11.961 18.011 1.00 52.06 85 LYS A N 1
ATOM 695 C CA . LYS A 1 85 ? -3.630 -12.930 19.119 1.00 52.06 85 LYS A CA 1
ATOM 696 C C . LYS A 1 85 ? -3.607 -12.354 20.545 1.00 52.06 85 LYS A C 1
ATOM 698 O O . LYS A 1 85 ? -3.638 -13.126 21.497 1.00 52.06 85 LYS A O 1
ATOM 703 N N . THR A 1 86 ? -3.547 -11.041 20.743 1.00 49.88 86 THR A N 1
ATOM 704 C CA . THR A 1 86 ? -3.479 -10.447 22.091 1.00 49.88 86 THR A CA 1
ATOM 705 C C . THR A 1 86 ? -4.776 -9.763 22.454 1.00 49.88 86 THR A C 1
ATOM 707 O O . THR A 1 86 ? -4.829 -8.541 22.595 1.00 49.88 86 THR A O 1
ATOM 710 N N . ASN A 1 87 ? -5.821 -10.556 22.652 1.00 53.19 87 ASN A N 1
ATOM 711 C CA . ASN A 1 87 ? -6.812 -10.120 23.606 1.00 53.19 87 ASN A CA 1
ATOM 712 C C . ASN A 1 87 ? -7.399 -11.309 24.357 1.00 53.19 87 ASN A C 1
ATOM 714 O O . ASN A 1 87 ? -8.252 -12.029 23.853 1.00 53.19 87 ASN A O 1
ATOM 718 N N . GLN A 1 88 ? -6.892 -11.530 25.569 1.00 56.41 88 GLN A N 1
ATOM 719 C CA . GLN A 1 88 ? -7.477 -12.514 26.475 1.00 56.41 88 GLN A CA 1
ATOM 720 C C . GLN A 1 88 ? -8.841 -12.034 27.010 1.00 56.41 88 GLN A C 1
ATOM 722 O O . GLN A 1 88 ? -9.596 -12.862 27.501 1.00 56.41 88 GLN A O 1
ATOM 727 N N . PHE A 1 89 ? -9.191 -10.738 26.873 1.00 60.41 89 PHE A N 1
ATOM 728 C CA . PHE A 1 89 ? -10.401 -10.156 27.480 1.00 60.41 89 PHE A CA 1
ATOM 729 C C . PHE A 1 89 ? -11.054 -8.986 26.696 1.00 60.41 89 PHE A C 1
ATOM 731 O O . PHE A 1 89 ? -11.747 -8.163 27.287 1.00 60.41 89 PHE A O 1
ATOM 738 N N . GLY A 1 90 ? -10.881 -8.861 25.374 1.00 55.81 90 GLY A N 1
ATOM 739 C CA . GLY A 1 90 ? -11.458 -7.736 24.615 1.00 55.81 90 GLY A CA 1
ATOM 740 C C . GLY A 1 90 ? -11.383 -7.883 23.092 1.00 55.81 90 GLY A C 1
ATOM 741 O O . GLY A 1 90 ? -10.724 -8.768 22.567 1.00 55.81 90 GLY A O 1
ATOM 742 N N . GLY A 1 91 ? -12.051 -7.015 22.337 1.00 63.34 91 GLY A N 1
ATOM 743 C CA . GLY A 1 91 ? -11.976 -7.033 20.870 1.00 63.34 91 GLY A CA 1
ATOM 744 C C . GLY A 1 91 ? -10.608 -6.592 20.329 1.00 63.34 91 GLY A C 1
ATOM 745 O O . GLY A 1 91 ? -9.858 -5.874 20.998 1.00 63.34 91 GLY A O 1
ATOM 746 N N . ILE A 1 92 ? -10.274 -6.987 19.100 1.00 69.00 92 ILE A N 1
ATOM 747 C CA . ILE A 1 92 ? -9.136 -6.412 18.369 1.00 69.00 92 ILE A CA 1
ATOM 748 C C . ILE A 1 92 ? -9.517 -4.978 17.978 1.00 69.00 92 ILE A C 1
ATOM 750 O O . ILE A 1 92 ? -10.461 -4.776 17.217 1.00 69.00 92 ILE A O 1
ATOM 754 N N . LYS A 1 93 ? -8.810 -3.970 18.505 1.00 81.56 93 LYS A N 1
ATOM 755 C CA . LYS A 1 93 ? -9.041 -2.572 18.111 1.00 81.56 93 LYS A CA 1
ATOM 756 C C . LYS A 1 93 ? -8.412 -2.303 16.735 1.00 81.56 93 LYS A C 1
ATOM 758 O O . LYS A 1 93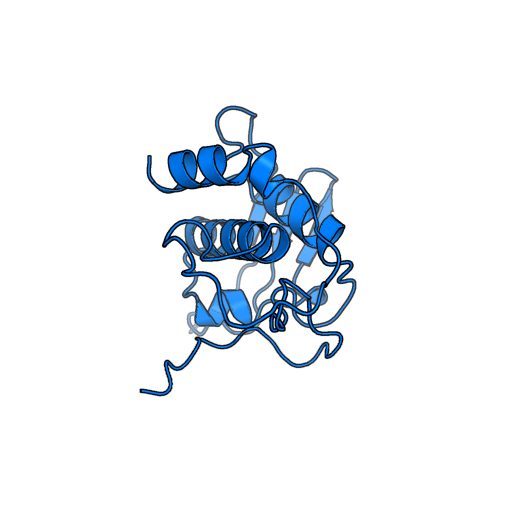 ? -7.256 -2.686 16.539 1.00 81.56 93 LYS A O 1
ATOM 763 N N . PRO A 1 94 ? -9.130 -1.648 15.806 1.00 91.56 94 PRO A N 1
ATOM 764 C CA . PRO A 1 94 ? -8.568 -1.263 14.518 1.00 91.56 94 PRO A CA 1
ATOM 765 C C . PRO A 1 94 ? -7.551 -0.125 14.673 1.00 91.56 94 PRO A C 1
ATOM 767 O O . PRO A 1 94 ? -7.567 0.615 15.661 1.00 91.56 94 PRO A O 1
ATOM 770 N N . PHE A 1 95 ? -6.693 0.037 13.669 1.00 94.12 95 PHE A N 1
ATOM 771 C CA . PHE A 1 95 ? -5.797 1.184 13.548 1.00 94.12 95 PHE A CA 1
ATOM 772 C C . PHE A 1 95 ? -6.460 2.274 12.717 1.00 94.12 95 PHE A C 1
ATOM 774 O O . PHE A 1 95 ? -6.969 1.994 11.635 1.00 94.12 95 PHE A O 1
ATOM 781 N N . TYR A 1 96 ? -6.404 3.514 13.188 1.00 96.56 96 TYR A N 1
ATOM 782 C CA . TYR A 1 96 ? -6.791 4.680 12.400 1.00 96.56 96 TYR A CA 1
ATOM 783 C C . TYR A 1 96 ? -5.524 5.360 11.894 1.00 96.56 96 TYR A C 1
ATOM 785 O O . TYR A 1 96 ? -4.684 5.793 12.683 1.00 96.56 96 TYR A O 1
ATOM 793 N N . LEU A 1 97 ? -5.357 5.389 10.575 1.00 98.00 97 LEU A N 1
ATOM 794 C CA . LEU A 1 97 ? -4.176 5.926 9.913 1.00 98.00 97 LEU A CA 1
ATOM 795 C C . LEU A 1 97 ? -4.563 7.198 9.168 1.00 98.00 97 LEU A C 1
ATOM 797 O O . LEU A 1 97 ? -5.469 7.191 8.336 1.00 98.00 97 LEU A O 1
ATOM 801 N N . HIS A 1 98 ? -3.857 8.283 9.471 1.00 98.31 98 HIS A N 1
ATOM 802 C CA . HIS A 1 98 ? -4.168 9.615 8.968 1.00 98.31 98 HIS A CA 1
ATOM 803 C C . HIS A 1 98 ? -3.180 10.074 7.897 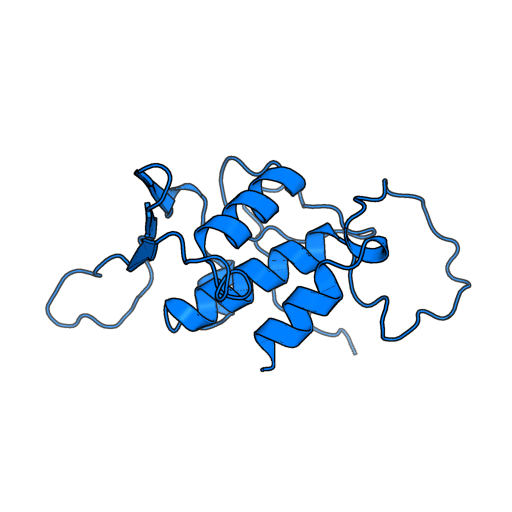1.00 98.31 98 HIS A C 1
ATOM 805 O O . HIS A 1 98 ? -2.023 9.648 7.844 1.00 98.31 98 HIS A O 1
ATOM 811 N N . LEU A 1 99 ? -3.637 10.993 7.051 1.00 98.38 99 LEU A N 1
ATOM 812 C CA . LEU A 1 99 ? -2.771 11.772 6.182 1.00 98.38 99 LEU A CA 1
ATOM 813 C C . LEU A 1 99 ? -1.830 12.611 7.053 1.00 98.38 99 LEU A C 1
ATOM 815 O O . LEU A 1 99 ? -2.262 13.308 7.967 1.00 98.38 99 LEU A O 1
ATOM 819 N N . PHE A 1 100 ? -0.539 12.544 6.755 1.00 97.88 100 PHE A N 1
ATOM 820 C CA . PHE A 1 100 ? 0.487 13.291 7.474 1.00 97.88 100 PHE A CA 1
ATOM 821 C C . PHE A 1 100 ? 0.840 14.591 6.740 1.00 97.88 100 PHE A C 1
ATOM 823 O O . PHE A 1 100 ? 0.633 14.683 5.525 1.00 97.88 100 PHE A O 1
ATOM 830 N N . PRO A 1 101 ? 1.389 15.599 7.437 1.00 97.38 101 PRO A N 1
ATOM 831 C CA . PRO A 1 101 ? 1.910 16.803 6.794 1.00 97.38 101 PRO A CA 1
ATOM 832 C C . PRO A 1 101 ? 3.078 16.487 5.849 1.00 97.38 101 PRO A C 1
ATOM 834 O O . PRO A 1 101 ? 3.673 15.411 5.908 1.00 97.38 101 PRO A O 1
ATOM 837 N N . GLU A 1 102 ? 3.412 17.436 4.973 1.00 94.00 102 GLU A N 1
ATOM 838 C CA . GLU A 1 102 ? 4.383 17.224 3.888 1.00 94.00 102 GLU A CA 1
ATOM 839 C C . GLU A 1 102 ? 5.786 16.846 4.381 1.00 94.00 102 GLU A C 1
ATOM 841 O O . GLU A 1 102 ? 6.406 15.937 3.841 1.00 94.00 102 GLU A O 1
ATOM 846 N N . HIS A 1 103 ? 6.251 17.439 5.482 1.00 94.62 103 HIS A N 1
ATOM 847 C CA . HIS A 1 103 ? 7.552 17.097 6.072 1.00 94.62 103 HIS A CA 1
ATOM 848 C C . HIS A 1 103 ? 7.632 15.645 6.596 1.00 94.62 103 HIS A C 1
ATOM 850 O O . HIS A 1 103 ? 8.721 15.136 6.842 1.00 94.62 103 HIS A O 1
ATOM 856 N N . LEU A 1 104 ? 6.495 14.950 6.735 1.00 95.81 104 LEU A N 1
ATOM 857 C CA . LEU A 1 104 ? 6.409 13.529 7.097 1.00 95.81 104 LEU A CA 1
ATOM 858 C C . LEU A 1 104 ? 5.904 12.657 5.935 1.00 95.81 104 LEU A C 1
ATOM 860 O O . LEU A 1 104 ? 5.446 11.533 6.157 1.00 95.81 104 LEU A O 1
ATOM 864 N N . ALA A 1 105 ? 5.975 13.141 4.690 1.00 94.19 105 ALA A N 1
ATOM 865 C CA . ALA A 1 105 ? 5.515 12.395 3.517 1.00 94.19 105 ALA A CA 1
ATOM 866 C C . ALA A 1 105 ? 6.162 11.001 3.409 1.00 94.19 105 ALA A C 1
ATOM 868 O O . ALA A 1 105 ? 5.483 10.041 3.045 1.00 94.19 105 ALA A O 1
ATOM 869 N N . HIS A 1 106 ? 7.427 10.874 3.826 1.00 93.75 106 HIS A N 1
ATOM 870 C CA . HIS A 1 106 ? 8.209 9.635 3.798 1.00 93.75 106 HIS A CA 1
ATOM 871 C C . HIS A 1 106 ? 7.661 8.497 4.679 1.00 93.75 106 HIS A C 1
ATOM 873 O O . HIS A 1 106 ? 7.981 7.333 4.445 1.00 93.75 106 HIS A O 1
ATOM 879 N N . ILE A 1 107 ? 6.818 8.812 5.667 1.00 96.06 107 ILE A N 1
ATOM 880 C CA . ILE A 1 107 ? 6.124 7.834 6.522 1.00 96.06 107 ILE A CA 1
ATOM 881 C C . ILE A 1 107 ? 4.602 7.951 6.431 1.00 96.06 107 ILE A C 1
ATOM 883 O O . ILE A 1 107 ? 3.885 7.399 7.263 1.00 96.06 107 ILE A O 1
ATOM 887 N N . CYS A 1 108 ? 4.077 8.676 5.443 1.00 97.75 108 CYS A N 1
ATOM 888 C CA . CYS A 1 108 ? 2.647 8.906 5.351 1.00 97.75 108 CYS A CA 1
ATOM 889 C C . CYS A 1 108 ? 1.909 7.660 4.820 1.00 97.75 108 CYS A C 1
ATOM 891 O O . CYS A 1 108 ? 2.080 7.309 3.647 1.00 97.75 108 CYS A O 1
ATOM 893 N N . PRO A 1 109 ? 1.018 7.034 5.616 1.00 97.69 109 PRO A N 1
ATOM 894 C CA . PRO A 1 109 ? 0.336 5.806 5.212 1.00 97.69 109 PRO A CA 1
ATOM 895 C C . PRO A 1 109 ? -0.637 6.043 4.057 1.00 97.69 109 PRO A C 1
ATOM 897 O O . PRO A 1 109 ? -0.714 5.224 3.147 1.00 97.69 109 PRO A O 1
ATOM 900 N N . ILE A 1 110 ? -1.330 7.186 4.049 1.00 98.19 110 ILE A N 1
ATOM 901 C CA . ILE A 1 110 ? -2.302 7.526 3.003 1.00 98.19 110 ILE A CA 1
ATOM 902 C C . ILE A 1 110 ? -1.613 7.736 1.653 1.00 98.19 110 ILE A C 1
ATOM 904 O O . ILE A 1 110 ? -2.052 7.174 0.653 1.00 98.19 110 ILE A O 1
ATOM 908 N N . ARG A 1 111 ? -0.502 8.490 1.617 1.00 97.44 111 ARG A N 1
ATOM 909 C CA . ARG A 1 111 ? 0.258 8.707 0.374 1.00 97.44 111 ARG A CA 1
ATOM 910 C C . ARG A 1 111 ? 0.854 7.397 -0.142 1.00 97.44 111 ARG A C 1
ATOM 912 O O . ARG A 1 111 ? 0.704 7.096 -1.322 1.00 97.44 111 ARG A O 1
ATOM 919 N N . ALA A 1 112 ? 1.476 6.605 0.735 1.00 97.19 112 ALA A N 1
ATOM 920 C CA . ALA A 1 112 ? 2.056 5.319 0.353 1.00 97.19 112 ALA A CA 1
ATOM 921 C C . ALA A 1 112 ? 0.991 4.343 -0.179 1.00 97.19 112 ALA A C 1
ATOM 923 O O . ALA A 1 112 ? 1.213 3.680 -1.192 1.00 97.19 112 ALA A O 1
ATOM 924 N N . LEU A 1 113 ? -0.183 4.289 0.464 1.00 97.94 113 LEU A N 1
ATOM 925 C CA . LEU A 1 113 ? -1.289 3.437 0.034 1.00 97.94 113 LEU A CA 1
ATOM 926 C C . LEU A 1 113 ? -1.834 3.884 -1.322 1.00 97.94 113 LEU A C 1
ATOM 928 O O . LEU A 1 113 ? -1.961 3.059 -2.222 1.00 97.94 113 LEU A O 1
ATOM 932 N N . ALA A 1 114 ? -2.105 5.179 -1.492 1.00 96.62 114 ALA A N 1
ATOM 933 C CA . ALA A 1 114 ? -2.615 5.727 -2.746 1.00 96.62 114 ALA A CA 1
ATOM 934 C C . ALA A 1 114 ? -1.656 5.463 -3.916 1.00 96.62 114 ALA A C 1
ATOM 936 O O . ALA A 1 114 ? -2.082 4.995 -4.970 1.00 96.62 114 ALA A O 1
ATOM 937 N N . GLN A 1 115 ? -0.353 5.691 -3.716 1.00 95.44 115 GLN A N 1
ATOM 938 C CA . GLN A 1 115 ? 0.665 5.399 -4.726 1.00 95.44 115 GLN A CA 1
ATOM 939 C C . GLN A 1 115 ? 0.698 3.916 -5.098 1.00 95.44 115 GLN A C 1
ATOM 941 O O . GLN A 1 115 ? 0.834 3.588 -6.275 1.00 95.44 115 GLN A O 1
ATOM 946 N N . TRP A 1 116 ? 0.586 3.018 -4.115 1.00 96.94 116 TRP A N 1
ATOM 947 C CA . TRP A 1 116 ? 0.582 1.584 -4.376 1.00 96.94 116 TRP A CA 1
ATOM 948 C C . TRP A 1 116 ? -0.678 1.131 -5.116 1.00 96.94 116 TRP A C 1
ATOM 950 O O . TRP A 1 116 ? -0.565 0.440 -6.126 1.00 96.94 116 TRP A O 1
ATOM 960 N N . LEU A 1 117 ? -1.866 1.541 -4.667 1.00 96.75 117 LEU A N 1
ATOM 961 C CA . LEU A 1 117 ? -3.129 1.193 -5.325 1.00 96.75 117 LEU A CA 1
ATOM 962 C C . LEU A 1 117 ? -3.166 1.700 -6.771 1.00 96.75 117 LEU A C 1
ATOM 964 O O . LEU A 1 117 ? -3.557 0.953 -7.662 1.00 96.75 117 LEU A O 1
ATOM 968 N N . TYR A 1 118 ? -2.670 2.918 -7.012 1.00 95.50 118 TYR A N 1
ATOM 969 C CA . TYR A 1 118 ? -2.590 3.497 -8.352 1.00 95.50 118 TYR A CA 1
ATOM 970 C C . TYR A 1 118 ? -1.751 2.647 -9.318 1.00 95.50 118 TYR A C 1
ATOM 972 O O . TYR A 1 118 ? -2.194 2.368 -10.423 1.00 95.50 118 TYR A O 1
ATOM 980 N N . VAL A 1 119 ? -0.554 2.202 -8.914 1.00 94.12 119 VAL A N 1
ATOM 981 C CA . VAL A 1 119 ? 0.345 1.455 -9.823 1.00 94.12 119 VAL A CA 1
ATOM 982 C C . VAL A 1 119 ? 0.077 -0.049 -9.882 1.00 94.12 119 VAL A C 1
ATOM 984 O O . VAL A 1 119 ? 0.579 -0.727 -10.784 1.00 94.12 119 VAL A O 1
ATOM 987 N N . SER A 1 120 ? -0.602 -0.589 -8.869 1.00 94.56 120 SER A N 1
ATOM 988 C CA . SER A 1 120 ? -0.895 -2.020 -8.752 1.00 94.56 120 SER A CA 1
ATOM 989 C C . SER A 1 120 ? -2.262 -2.395 -9.306 1.00 94.56 120 SER A C 1
ATOM 991 O O . SER A 1 120 ? -2.462 -3.568 -9.614 1.00 94.56 120 SER A O 1
ATOM 993 N N . GLU A 1 121 ? -3.177 -1.424 -9.405 1.00 94.56 121 GLU A N 1
ATOM 994 C CA . GLU A 1 121 ? -4.559 -1.600 -9.868 1.00 94.56 121 GLU A CA 1
ATOM 995 C C . GLU A 1 121 ? -5.336 -2.657 -9.055 1.00 94.56 121 GLU A C 1
ATOM 997 O O . GLU A 1 121 ? -6.325 -3.233 -9.508 1.00 94.56 121 GLU A O 1
ATOM 1002 N N . ILE A 1 122 ? -4.891 -2.934 -7.823 1.00 95.25 122 ILE A N 1
ATOM 1003 C CA . ILE A 1 122 ? -5.530 -3.906 -6.937 1.00 95.25 122 ILE A CA 1
ATOM 1004 C C . ILE A 1 122 ? -6.808 -3.297 -6.359 1.00 95.25 122 ILE A C 1
ATOM 1006 O O . ILE A 1 122 ? -6.772 -2.275 -5.679 1.00 95.25 122 ILE A O 1
ATOM 1010 N N . THR A 1 123 ? -7.926 -3.992 -6.553 1.00 95.44 123 THR A N 1
ATOM 1011 C CA . THR A 1 123 ? -9.243 -3.604 -6.020 1.00 95.44 123 THR A CA 1
ATOM 1012 C C . THR A 1 123 ? -9.835 -4.624 -5.044 1.00 95.44 123 THR A C 1
ATOM 1014 O O . THR A 1 123 ? -10.791 -4.313 -4.341 1.00 95.44 123 THR A O 1
ATOM 1017 N N . GLU A 1 124 ? -9.273 -5.834 -4.959 1.00 95.88 124 GLU A N 1
ATOM 1018 C CA . GLU A 1 124 ? -9.737 -6.907 -4.068 1.00 95.88 124 GLU A CA 1
ATOM 1019 C C . GLU A 1 124 ? -8.615 -7.894 -3.684 1.00 95.88 124 GLU A C 1
ATOM 1021 O O . GLU A 1 124 ? -7.557 -7.946 -4.322 1.00 95.88 124 GLU A O 1
ATOM 1026 N N . GLY A 1 125 ? -8.870 -8.725 -2.667 1.00 95.62 125 GLY A N 1
ATOM 1027 C CA . GLY A 1 125 ? -7.939 -9.748 -2.174 1.00 95.62 125 GLY A CA 1
ATOM 1028 C C . GLY A 1 125 ? -6.731 -9.155 -1.449 1.00 95.62 125 GLY A C 1
ATOM 1029 O O . GLY A 1 125 ? -6.840 -8.100 -0.825 1.00 95.62 125 GLY A O 1
ATOM 1030 N N . TYR A 1 126 ? -5.578 -9.825 -1.522 1.00 96.62 126 TYR A N 1
ATOM 1031 C CA . TYR A 1 126 ? -4.353 -9.350 -0.870 1.00 96.62 126 TYR A CA 1
ATOM 1032 C C . TYR A 1 126 ? -3.883 -7.996 -1.407 1.00 96.62 126 TYR A C 1
ATOM 1034 O O . TYR A 1 126 ? -3.736 -7.813 -2.616 1.00 96.62 126 TYR A O 1
ATOM 1042 N N . LEU A 1 127 ? -3.563 -7.082 -0.487 1.00 96.50 127 LEU A N 1
ATOM 1043 C CA . LEU A 1 127 ? -2.962 -5.782 -0.787 1.00 96.50 127 LEU A CA 1
ATOM 1044 C C . LEU A 1 127 ? -1.525 -5.944 -1.298 1.00 96.50 127 LEU A C 1
ATOM 1046 O O . LEU A 1 127 ? -1.100 -5.251 -2.218 1.00 96.50 127 LEU A O 1
ATOM 1050 N N . PHE A 1 128 ? -0.782 -6.890 -0.721 1.00 95.69 128 PHE A N 1
ATOM 1051 C CA . PHE A 1 128 ? 0.600 -7.196 -1.082 1.00 95.69 128 PHE A CA 1
ATOM 1052 C C . PHE A 1 128 ? 0.660 -8.490 -1.889 1.00 95.69 128 PHE A C 1
ATOM 1054 O O . PHE A 1 128 ? 1.049 -9.537 -1.371 1.00 95.69 128 PHE A O 1
ATOM 1061 N N . ARG A 1 129 ? 0.248 -8.446 -3.159 1.00 94.12 129 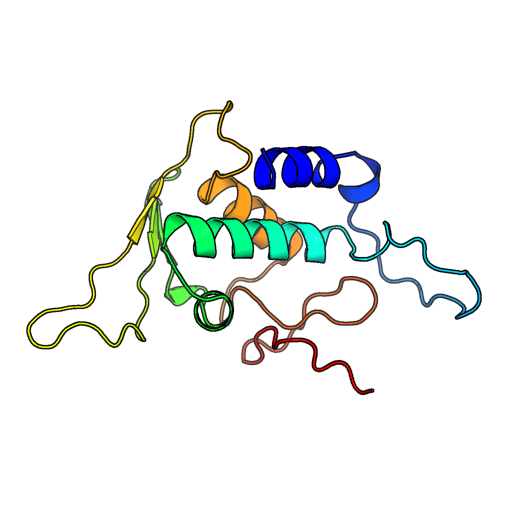ARG A N 1
ATOM 1062 C CA . ARG A 1 129 ? 0.302 -9.620 -4.045 1.00 94.12 129 ARG A CA 1
ATOM 1063 C C . ARG A 1 129 ? 1.736 -10.009 -4.387 1.00 94.12 129 ARG A C 1
ATOM 1065 O O . ARG A 1 129 ? 2.661 -9.200 -4.332 1.00 94.12 129 ARG A O 1
ATOM 1072 N N . LYS A 1 130 ? 1.916 -11.267 -4.785 1.00 91.25 130 LYS A N 1
ATOM 1073 C CA . LYS A 1 130 ? 3.197 -11.757 -5.302 1.00 91.25 130 LYS A CA 1
ATOM 1074 C C . LYS A 1 130 ? 3.660 -10.915 -6.500 1.00 91.25 130 LYS A C 1
ATOM 1076 O O . LYS A 1 130 ? 2.886 -10.661 -7.421 1.00 91.25 130 LYS A O 1
ATOM 1081 N N . MET A 1 131 ? 4.940 -10.546 -6.511 1.00 89.19 131 MET A N 1
ATOM 1082 C CA . MET A 1 131 ? 5.577 -9.883 -7.650 1.00 89.19 131 MET A CA 1
ATOM 1083 C C . MET A 1 131 ? 6.187 -10.926 -8.593 1.00 89.19 131 MET A C 1
ATOM 1085 O O . MET A 1 131 ? 6.916 -11.824 -8.169 1.00 89.19 131 MET A O 1
ATOM 1089 N N . SER A 1 132 ? 5.873 -10.812 -9.879 1.00 84.94 132 SER A N 1
ATOM 1090 C CA . SER A 1 132 ? 6.444 -11.609 -10.964 1.00 84.94 132 SER A CA 1
ATOM 1091 C C . SER A 1 132 ? 7.651 -10.907 -11.586 1.00 84.94 132 SER A C 1
ATOM 1093 O O . SER A 1 132 ? 7.904 -9.723 -11.350 1.00 84.94 132 SER A O 1
ATOM 1095 N N . SER A 1 133 ? 8.401 -11.633 -12.420 1.00 81.25 133 SER A N 1
ATOM 1096 C CA . SER A 1 133 ? 9.540 -11.077 -13.153 1.00 81.25 133 SER A CA 1
ATOM 1097 C C . SER A 1 133 ? 9.161 -9.808 -13.919 1.00 81.25 133 SER A C 1
ATOM 1099 O O . SER A 1 133 ? 8.096 -9.746 -14.546 1.00 81.25 133 SER A O 1
ATOM 1101 N N . GLY A 1 134 ? 10.069 -8.830 -13.880 1.00 82.88 134 GLY A N 1
ATOM 1102 C CA . GLY A 1 134 ? 9.889 -7.539 -14.538 1.00 82.88 134 GLY A CA 1
ATOM 1103 C C . GLY A 1 134 ? 8.930 -6.599 -13.818 1.00 82.88 134 GLY A C 1
ATOM 1104 O O . GLY A 1 134 ? 8.234 -5.849 -14.486 1.00 82.88 134 GLY A O 1
ATOM 1105 N N . ASP A 1 135 ? 8.875 -6.654 -12.483 1.00 89.00 135 ASP A N 1
ATOM 1106 C CA . ASP A 1 135 ? 8.120 -5.690 -11.671 1.00 89.00 135 ASP A CA 1
ATOM 1107 C C . ASP A 1 135 ? 6.600 -5.715 -11.927 1.00 89.00 135 ASP A C 1
ATOM 1109 O O . ASP A 1 135 ? 5.910 -4.694 -11.895 1.00 89.00 135 ASP A O 1
ATOM 1113 N N . ARG A 1 136 ? 6.074 -6.915 -12.202 1.00 88.94 136 ARG A N 1
ATOM 1114 C CA . ARG A 1 136 ? 4.655 -7.150 -12.493 1.00 88.94 136 ARG A CA 1
ATOM 1115 C C . ARG A 1 136 ? 3.923 -7.671 -11.267 1.00 88.94 136 ARG A C 1
ATOM 1117 O O . ARG A 1 136 ? 4.403 -8.586 -10.603 1.00 88.94 136 ARG A O 1
ATOM 1124 N N . VAL A 1 137 ? 2.739 -7.134 -11.005 1.00 91.44 137 VAL A N 1
ATOM 1125 C CA . VAL A 1 137 ? 1.860 -7.594 -9.923 1.00 91.44 137 VAL A CA 1
ATOM 1126 C C . VAL A 1 137 ? 1.120 -8.853 -10.374 1.00 91.44 137 VAL A C 1
ATOM 1128 O O . VAL A 1 137 ? 0.659 -8.928 -11.511 1.00 91.44 137 VAL A O 1
ATOM 1131 N N . SER A 1 138 ? 1.027 -9.864 -9.510 1.00 91.06 138 SER A N 1
ATOM 1132 C CA . SER A 1 138 ? 0.244 -11.070 -9.799 1.00 91.06 138 SER A CA 1
ATOM 1133 C C . SER A 1 138 ? -1.252 -10.763 -9.937 1.00 91.06 138 SER A C 1
ATOM 1135 O O . SER A 1 138 ? -1.826 -10.004 -9.151 1.00 91.06 138 SER A O 1
ATOM 1137 N N . THR A 1 139 ? -1.905 -11.412 -10.899 1.00 90.50 139 THR A N 1
ATOM 1138 C CA . THR A 1 139 ? -3.368 -11.391 -11.061 1.00 90.50 139 THR A CA 1
ATOM 1139 C C . THR A 1 139 ? -4.072 -12.321 -10.072 1.00 90.50 139 THR A C 1
ATOM 1141 O O . THR A 1 139 ? -5.251 -12.129 -9.790 1.00 90.50 139 THR A O 1
ATOM 1144 N N . ASP A 1 140 ? -3.353 -13.294 -9.501 1.00 91.38 140 ASP A N 1
ATOM 1145 C CA . ASP A 1 140 ? -3.875 -14.158 -8.442 1.00 91.38 140 ASP A CA 1
ATOM 1146 C C . ASP A 1 140 ? -4.101 -13.360 -7.150 1.00 91.38 140 ASP A C 1
ATOM 1148 O O . ASP A 1 140 ? -3.154 -12.975 -6.455 1.00 91.38 140 ASP A O 1
ATOM 1152 N N . LYS A 1 141 ? -5.377 -13.134 -6.827 1.00 91.00 141 LYS A N 1
ATOM 1153 C CA . LYS A 1 141 ? -5.822 -12.395 -5.641 1.00 91.00 141 LYS A CA 1
ATOM 1154 C C . LYS A 1 141 ? -5.653 -13.154 -4.324 1.00 91.00 141 LYS A C 1
ATOM 1156 O O . LYS A 1 141 ? -5.707 -12.522 -3.270 1.00 91.00 141 LYS A O 1
ATOM 1161 N N . ASN A 1 142 ? -5.414 -14.467 -4.386 1.00 88.81 142 ASN A N 1
ATOM 1162 C CA . ASN A 1 142 ? -5.264 -15.354 -3.231 1.00 88.81 142 ASN A CA 1
ATOM 1163 C C . ASN A 1 142 ? -3.792 -15.653 -2.894 1.00 88.81 142 ASN A C 1
ATOM 1165 O O . ASN A 1 142 ? -3.513 -16.346 -1.917 1.00 88.81 142 ASN A O 1
ATOM 1169 N N . SER A 1 143 ? -2.837 -15.115 -3.661 1.00 86.44 143 SER A N 1
ATOM 1170 C CA . SER A 1 143 ? -1.407 -15.238 -3.370 1.00 86.44 143 SER A CA 1
ATOM 1171 C C . SER A 1 143 ? -0.821 -13.898 -2.937 1.00 86.44 143 SER A C 1
ATOM 1173 O O . SER A 1 143 ? -0.528 -13.021 -3.756 1.00 86.44 143 SER A O 1
ATOM 1175 N N . HIS A 1 144 ? -0.529 -13.781 -1.645 1.00 85.94 144 HIS A N 1
ATOM 1176 C CA . HIS A 1 144 ? 0.301 -12.694 -1.141 1.00 85.94 144 HIS A CA 1
ATOM 1177 C C . HIS A 1 144 ? 1.783 -12.921 -1.456 1.00 85.94 144 HIS A C 1
ATOM 1179 O O . HIS A 1 144 ? 2.227 -14.024 -1.796 1.00 85.94 144 HIS A O 1
ATOM 1185 N N . MET A 1 145 ? 2.563 -11.851 -1.355 1.00 87.12 145 MET A N 1
ATOM 1186 C CA . MET A 1 145 ? 4.010 -11.919 -1.387 1.00 87.12 145 MET A CA 1
ATOM 1187 C C . MET A 1 145 ? 4.488 -12.737 -0.187 1.00 87.12 145 MET A C 1
ATOM 1189 O O . MET A 1 145 ? 4.218 -12.408 0.963 1.00 87.12 145 MET A O 1
ATOM 1193 N N . VAL A 1 146 ? 5.216 -13.811 -0.461 1.00 79.88 146 VAL A N 1
ATOM 1194 C CA . VAL A 1 146 ? 5.910 -14.592 0.564 1.00 79.88 146 VAL A CA 1
ATOM 1195 C C . VAL A 1 146 ? 7.339 -14.083 0.691 1.00 79.88 146 VAL A C 1
ATOM 1197 O O . VAL A 1 146 ? 7.884 -13.524 -0.266 1.00 79.88 146 VAL A O 1
ATOM 1200 N N . ARG A 1 147 ? 7.983 -14.300 1.846 1.00 58.66 147 ARG A N 1
ATOM 1201 C CA . ARG A 1 147 ? 9.442 -14.137 1.930 1.00 58.66 147 ARG A CA 1
ATOM 1202 C C . ARG A 1 147 ? 10.067 -14.928 0.785 1.00 58.66 147 ARG A C 1
ATOM 1204 O O . ARG A 1 147 ? 9.793 -16.124 0.650 1.00 58.66 147 ARG A O 1
ATOM 1211 N N . LEU A 1 148 ? 10.886 -14.257 -0.024 1.00 50.38 148 LEU A N 1
ATOM 1212 C CA . LEU A 1 148 ? 11.762 -14.924 -0.975 1.00 50.38 148 LEU A CA 1
ATOM 1213 C C . LEU A 1 148 ? 12.610 -15.899 -0.159 1.00 50.38 148 LEU A C 1
ATOM 1215 O O . LEU A 1 148 ? 13.531 -15.488 0.541 1.00 50.38 148 LEU A O 1
ATOM 1219 N N . HIS A 1 149 ? 12.267 -17.185 -0.195 1.00 35.09 149 HIS A N 1
ATOM 1220 C CA . HIS A 1 149 ? 13.235 -18.199 0.171 1.00 35.09 149 HIS A CA 1
ATOM 1221 C C . HIS A 1 149 ? 14.295 -18.104 -0.914 1.00 35.09 149 HIS A C 1
ATOM 1223 O O . HIS A 1 149 ? 14.035 -18.444 -2.071 1.00 35.09 149 HIS A O 1
ATOM 1229 N N . SER A 1 150 ? 15.455 -17.560 -0.557 1.00 31.39 150 SER A N 1
ATOM 1230 C CA . SER A 1 150 ? 16.676 -17.772 -1.313 1.00 31.39 150 SER A CA 1
ATOM 1231 C C . SER A 1 150 ? 16.820 -19.282 -1.461 1.00 31.39 150 SER A C 1
ATOM 1233 O O . SER A 1 150 ? 17.160 -19.973 -0.502 1.00 31.39 150 SER A O 1
ATOM 1235 N N . ARG A 1 151 ? 16.461 -19.816 -2.632 1.00 32.12 151 ARG A N 1
ATOM 1236 C CA . ARG A 1 151 ? 16.943 -21.135 -3.022 1.00 32.12 151 ARG A CA 1
ATOM 1237 C C . ARG A 1 151 ? 18.451 -20.953 -3.148 1.00 32.12 151 ARG A C 1
ATOM 1239 O O . ARG A 1 151 ? 18.885 -20.204 -4.023 1.00 32.12 151 ARG A O 1
ATOM 1246 N N . GLY A 1 152 ? 19.168 -21.483 -2.158 1.00 32.38 152 GLY A N 1
ATOM 1247 C CA . GLY A 1 152 ? 20.619 -21.627 -2.200 1.00 32.38 152 GLY A CA 1
ATOM 1248 C C . GLY A 1 152 ? 21.043 -22.523 -3.351 1.00 32.38 152 GLY A C 1
ATOM 1249 O O . GLY A 1 152 ? 20.181 -23.288 -3.848 1.00 32.38 152 GLY A O 1
#

InterPro domains:
  IPR011010 DNA breaking-rejoining enzyme, catalytic core [SSF56349] (43-146)
  IPR013762 Integrase-like, catalytic domain superfamily [G3DSA:1.10.443.10] (15-151)